Protein AF-A0A162CHG0-F1 (afdb_monomer_lite)

Radius of gyration: 16.03 Å; chains: 1; bounding box: 34×32×43 Å

Structure (mmCIF, N/CA/C/O backbone):
data_AF-A0A162CHG0-F1
#
_entry.id   AF-A0A162CHG0-F1
#
loop_
_atom_site.group_PDB
_atom_site.id
_atom_site.type_symbol
_atom_site.label_atom_id
_atom_site.label_alt_id
_atom_site.label_comp_id
_atom_site.label_asym_id
_atom_site.label_entity_id
_atom_site.label_seq_id
_atom_site.pdbx_PDB_ins_code
_atom_site.Cartn_x
_atom_site.Cartn_y
_atom_site.Cartn_z
_atom_site.occupancy
_atom_site.B_iso_or_equiv
_atom_site.auth_seq_id
_atom_site.auth_comp_id
_atom_site.auth_asym_id
_atom_site.auth_atom_id
_atom_site.pdbx_PDB_model_num
ATOM 1 N N . MET A 1 1 ? 11.183 -5.648 0.484 1.00 59.53 1 MET A N 1
ATOM 2 C CA . MET A 1 1 ? 9.940 -4.879 0.699 1.00 59.53 1 MET A CA 1
ATOM 3 C C . MET A 1 1 ? 9.553 -4.334 -0.653 1.00 59.53 1 MET A C 1
ATOM 5 O O . MET A 1 1 ? 10.382 -3.656 -1.247 1.00 59.53 1 MET A O 1
ATOM 9 N N . GLU A 1 2 ? 8.386 -4.704 -1.168 1.00 73.56 2 GLU A N 1
ATOM 10 C CA . GLU A 1 2 ? 7.906 -4.146 -2.433 1.00 73.56 2 GLU A CA 1
ATOM 11 C C . GLU A 1 2 ? 7.330 -2.762 -2.171 1.00 73.56 2 GLU A C 1
ATOM 13 O O . GLU A 1 2 ? 6.500 -2.593 -1.283 1.00 73.56 2 GLU A O 1
ATOM 18 N N . ARG A 1 3 ? 7.844 -1.760 -2.881 1.00 75.19 3 ARG A N 1
ATOM 19 C CA . ARG A 1 3 ? 7.482 -0.356 -2.700 1.00 75.19 3 ARG A CA 1
ATOM 20 C C . ARG A 1 3 ? 7.372 0.323 -4.050 1.00 75.19 3 ARG A C 1
ATOM 22 O O . ARG A 1 3 ? 7.999 -0.119 -5.011 1.00 75.19 3 ARG A O 1
ATOM 29 N N . ALA A 1 4 ? 6.631 1.424 -4.090 1.00 78.00 4 ALA A N 1
ATOM 30 C CA . ALA A 1 4 ? 6.676 2.327 -5.227 1.00 78.00 4 ALA A CA 1
ATOM 31 C C . ALA A 1 4 ? 8.129 2.745 -5.526 1.00 78.00 4 ALA A C 1
ATOM 33 O O . ALA A 1 4 ? 8.962 2.862 -4.619 1.00 78.00 4 ALA A O 1
ATOM 34 N N . ILE A 1 5 ? 8.421 2.980 -6.803 1.00 81.69 5 ILE A N 1
ATOM 35 C CA . ILE A 1 5 ? 9.737 3.405 -7.281 1.00 81.69 5 ILE A CA 1
ATOM 36 C C . ILE A 1 5 ? 9.567 4.772 -7.933 1.00 81.69 5 ILE A C 1
ATOM 38 O O . ILE A 1 5 ? 8.697 4.953 -8.782 1.00 81.69 5 ILE A O 1
ATOM 42 N N . SER A 1 6 ? 10.396 5.734 -7.529 1.00 83.88 6 SER A N 1
ATOM 43 C CA . SER A 1 6 ? 10.484 7.016 -8.223 1.00 83.88 6 SER A CA 1
ATOM 44 C C . SER A 1 6 ? 11.346 6.836 -9.468 1.00 83.88 6 SER A C 1
ATOM 46 O O . SER A 1 6 ? 12.495 6.401 -9.369 1.00 83.88 6 SER A O 1
ATOM 48 N N . VAL A 1 7 ? 10.783 7.134 -10.637 1.00 84.94 7 VAL A N 1
ATOM 49 C CA . VAL A 1 7 ? 11.466 7.019 -11.928 1.00 84.94 7 VAL A CA 1
ATOM 50 C C . VAL A 1 7 ? 11.299 8.329 -12.687 1.00 84.94 7 VAL A C 1
ATOM 52 O O . VAL A 1 7 ? 10.210 8.898 -12.734 1.00 84.94 7 VAL A O 1
ATOM 55 N N . SER A 1 8 ? 12.387 8.808 -13.292 1.00 87.62 8 SER A N 1
ATOM 56 C CA . SER A 1 8 ? 12.335 9.954 -14.200 1.00 87.62 8 SER A CA 1
ATOM 57 C C . SER A 1 8 ? 11.476 9.614 -15.428 1.00 87.62 8 SER A C 1
ATOM 59 O O . SER A 1 8 ? 11.749 8.599 -16.075 1.00 87.62 8 SER A O 1
ATOM 61 N N . PRO A 1 9 ? 10.498 10.456 -15.814 1.00 86.75 9 PRO A N 1
ATOM 62 C CA . PRO A 1 9 ? 9.668 10.214 -16.995 1.00 86.75 9 PRO A CA 1
ATOM 63 C C . PRO A 1 9 ? 10.476 10.032 -18.286 1.00 86.75 9 PRO A C 1
ATOM 65 O O . PRO A 1 9 ? 10.113 9.214 -19.132 1.00 86.75 9 PRO A O 1
ATOM 68 N N . ASN A 1 10 ? 11.593 10.755 -18.422 1.00 91.12 10 ASN A N 1
ATOM 69 C CA . ASN A 1 10 ? 12.466 10.653 -19.593 1.00 91.12 10 ASN A CA 1
ATOM 70 C C . ASN A 1 10 ? 13.185 9.303 -19.624 1.00 91.12 10 ASN A C 1
ATOM 72 O O . ASN A 1 10 ? 13.108 8.604 -20.628 1.00 91.12 10 ASN A O 1
ATOM 76 N N . ALA A 1 11 ? 13.790 8.900 -18.500 1.00 87.25 11 ALA A N 1
ATOM 77 C CA . ALA A 1 11 ? 14.481 7.615 -18.394 1.00 87.25 11 ALA A CA 1
ATOM 78 C C . ALA A 1 11 ? 13.523 6.434 -18.619 1.00 87.25 11 ALA A C 1
ATOM 80 O O . ALA A 1 11 ? 13.876 5.463 -19.280 1.00 87.25 11 ALA A O 1
ATOM 81 N N . PHE A 1 12 ? 12.288 6.537 -18.114 1.00 88.00 12 PHE A N 1
ATOM 82 C CA . PHE A 1 12 ? 11.244 5.553 -18.390 1.00 88.00 12 PHE A CA 1
ATOM 83 C C . PHE A 1 12 ? 10.877 5.517 -19.879 1.00 88.00 12 PHE A C 1
ATOM 85 O O . PHE A 1 12 ? 10.787 4.453 -20.475 1.00 88.00 12 PHE A O 1
ATOM 92 N N . SER A 1 13 ? 10.690 6.677 -20.510 1.00 89.06 13 SER A N 1
ATOM 93 C CA . SER A 1 13 ? 10.339 6.744 -21.934 1.00 89.06 13 SER A CA 1
ATOM 94 C C . SER A 1 13 ? 11.439 6.177 -22.837 1.00 89.06 13 SER A C 1
ATOM 96 O O . SER A 1 13 ? 11.140 5.586 -23.873 1.00 89.06 13 SER A O 1
ATOM 98 N N . GLU A 1 14 ? 12.705 6.358 -22.466 1.00 90.38 14 GLU A N 1
ATOM 99 C CA . GLU A 1 14 ? 13.854 5.778 -23.167 1.00 90.38 14 GLU A CA 1
ATOM 100 C C . GLU A 1 14 ? 13.906 4.258 -23.000 1.00 90.38 14 GLU A C 1
ATOM 102 O O . GLU A 1 14 ? 13.969 3.552 -24.005 1.00 90.38 14 GLU A O 1
ATOM 107 N N . SER A 1 15 ? 13.747 3.737 -21.778 1.00 85.62 15 SER A N 1
ATOM 108 C CA . SER A 1 15 ? 13.725 2.285 -21.555 1.00 85.62 15 SER A CA 1
ATOM 109 C C . SER A 1 15 ? 12.557 1.590 -22.266 1.00 85.62 15 SER A C 1
ATOM 111 O O . SER A 1 15 ? 12.718 0.467 -22.747 1.00 85.62 15 SER A O 1
ATOM 113 N N . VAL A 1 16 ? 11.415 2.281 -22.421 1.00 86.94 16 VAL A N 1
ATOM 114 C CA . VAL A 1 16 ? 10.300 1.825 -23.270 1.00 86.94 16 VAL A CA 1
ATOM 115 C C . VAL A 1 16 ? 10.721 1.655 -24.723 1.00 86.94 16 VAL A C 1
ATOM 117 O O . VAL A 1 16 ? 10.422 0.624 -25.327 1.00 86.94 16 VAL A O 1
ATOM 120 N N . LYS A 1 17 ? 11.415 2.645 -25.289 1.00 89.50 17 LYS A N 1
ATOM 121 C CA . LYS A 1 17 ? 11.865 2.607 -26.689 1.00 89.50 17 LYS A CA 1
ATOM 122 C C . LYS A 1 17 ? 12.906 1.518 -26.929 1.00 89.50 17 LYS A C 1
ATOM 124 O O . LYS A 1 17 ? 12.894 0.900 -27.987 1.00 89.50 17 LYS A O 1
ATOM 129 N N . GLU A 1 18 ? 13.779 1.285 -25.957 1.00 89.38 18 GLU A N 1
ATOM 130 C CA . GLU A 1 18 ? 14.839 0.276 -26.034 1.00 89.38 18 GLU A CA 1
ATOM 131 C C . GLU A 1 18 ? 14.347 -1.150 -25.735 1.00 89.38 18 GLU A C 1
ATOM 133 O O . GLU A 1 18 ? 15.120 -2.097 -25.854 1.00 89.38 18 GLU A O 1
ATOM 138 N N . ILE A 1 19 ? 13.067 -1.325 -25.365 1.00 80.25 19 ILE A N 1
ATOM 139 C CA . ILE A 1 19 ? 12.493 -2.610 -24.917 1.00 80.25 19 ILE A CA 1
ATOM 140 C C . ILE A 1 19 ? 13.339 -3.200 -23.770 1.00 80.25 19 ILE A C 1
ATOM 142 O O . ILE A 1 19 ? 13.509 -4.410 -23.623 1.00 80.25 19 ILE A O 1
ATOM 146 N N . ALA A 1 20 ? 13.886 -2.327 -22.923 1.00 80.88 20 ALA A N 1
ATOM 147 C CA . ALA A 1 20 ? 14.742 -2.700 -21.807 1.00 80.88 20 ALA A CA 1
ATOM 148 C C . ALA A 1 20 ? 13.893 -3.098 -20.586 1.00 80.88 20 ALA A C 1
ATOM 150 O O . ALA A 1 20 ? 14.009 -2.516 -19.506 1.00 80.88 20 ALA A O 1
ATOM 151 N N . PHE A 1 21 ? 13.008 -4.084 -20.761 1.00 80.06 21 PHE A N 1
ATOM 152 C CA . PHE A 1 21 ? 12.147 -4.611 -19.703 1.00 80.06 21 PHE A CA 1
ATOM 153 C C . PHE A 1 21 ? 12.419 -6.079 -19.436 1.00 80.06 21 PHE A C 1
ATOM 155 O O . PHE A 1 21 ? 12.585 -6.881 -20.352 1.00 80.06 21 PHE A O 1
ATOM 162 N N . ILE A 1 22 ? 12.372 -6.436 -18.158 1.00 81.31 22 ILE A N 1
ATOM 163 C CA . ILE A 1 22 ? 12.358 -7.823 -17.716 1.00 81.31 22 ILE A CA 1
ATOM 164 C C . ILE A 1 22 ? 10.930 -8.124 -17.280 1.00 81.31 22 ILE A C 1
ATOM 166 O O . ILE A 1 22 ? 10.389 -7.451 -16.400 1.00 81.31 22 ILE A O 1
ATOM 170 N N . VAL A 1 23 ? 10.315 -9.126 -17.906 1.00 81.62 23 VAL A N 1
ATOM 171 C CA . VAL A 1 23 ? 9.037 -9.655 -17.431 1.00 81.62 23 VAL A CA 1
ATOM 172 C C . VAL A 1 23 ? 9.289 -10.298 -16.073 1.00 81.62 23 VAL A C 1
ATOM 174 O O . VAL A 1 23 ? 10.132 -11.183 -15.944 1.00 81.62 23 VAL A O 1
ATOM 177 N N . SER A 1 24 ? 8.576 -9.817 -15.060 1.00 80.88 24 SER A N 1
ATOM 178 C CA . SER A 1 24 ? 8.612 -10.376 -13.715 1.00 80.88 24 SER A CA 1
ATOM 179 C C . SER A 1 24 ? 7.301 -11.094 -13.452 1.00 80.88 24 SER A C 1
ATOM 181 O O . SER A 1 24 ? 6.227 -10.528 -13.653 1.00 80.88 24 SER A O 1
ATOM 183 N N . GLU A 1 25 ? 7.396 -12.316 -12.951 1.00 82.06 25 GLU A N 1
ATOM 184 C CA . GLU A 1 25 ? 6.245 -13.082 -12.489 1.00 82.06 25 GLU A CA 1
ATOM 185 C C . GLU A 1 25 ? 6.116 -12.950 -10.973 1.00 82.06 25 GLU A C 1
ATOM 187 O O . GLU A 1 25 ? 7.107 -12.828 -10.250 1.00 82.06 25 GLU A O 1
ATOM 192 N N . TYR A 1 26 ? 4.880 -12.951 -10.485 1.00 79.3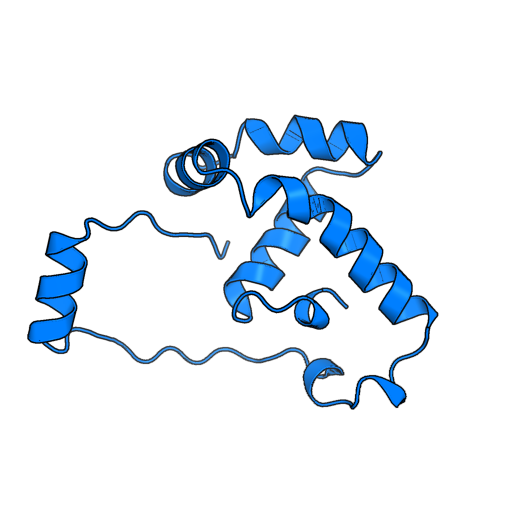8 26 TYR A N 1
ATOM 193 C CA . TYR A 1 26 ? 4.594 -12.995 -9.060 1.00 79.38 26 TYR A CA 1
ATOM 194 C C . TYR A 1 26 ? 3.391 -13.894 -8.807 1.00 79.38 26 TYR A C 1
ATOM 196 O O . TYR A 1 26 ? 2.424 -13.909 -9.567 1.00 79.38 26 TYR A O 1
ATOM 204 N N . GLU A 1 27 ? 3.449 -14.640 -7.710 1.00 81.81 27 GLU A N 1
ATOM 205 C CA . GLU A 1 27 ? 2.321 -15.450 -7.277 1.00 81.81 27 GLU A CA 1
ATOM 206 C C . GLU A 1 27 ? 1.221 -14.549 -6.716 1.00 81.81 27 GLU A C 1
ATOM 208 O O . GLU A 1 27 ? 1.442 -13.773 -5.776 1.00 81.81 27 GLU A O 1
ATOM 213 N N . LEU A 1 28 ? 0.027 -14.672 -7.294 1.00 82.06 28 LEU A N 1
ATOM 214 C CA . LEU A 1 28 ? -1.180 -14.102 -6.721 1.00 82.06 28 LEU A CA 1
ATOM 215 C C . LEU A 1 28 ? -1.621 -14.950 -5.522 1.00 82.06 28 LEU A C 1
ATOM 217 O O . LEU A 1 28 ? -1.576 -16.183 -5.587 1.00 82.06 28 LEU A O 1
ATOM 221 N N . PRO A 1 29 ? -2.090 -14.321 -4.435 1.00 83.50 29 PRO A N 1
ATOM 222 C CA . PRO A 1 29 ? -2.688 -15.056 -3.335 1.00 83.50 29 PRO A CA 1
ATOM 223 C C . PRO A 1 29 ? -3.852 -15.934 -3.811 1.00 83.50 29 PRO A C 1
ATOM 225 O O . PRO A 1 29 ? -4.699 -15.493 -4.587 1.00 83.50 29 PRO A O 1
ATOM 228 N N . SER A 1 30 ? -3.932 -17.169 -3.309 1.00 84.00 30 SER A N 1
ATOM 229 C CA . SER A 1 30 ? -4.915 -18.167 -3.762 1.00 84.00 30 SER A CA 1
ATOM 230 C C . SER A 1 30 ? -6.371 -17.710 -3.627 1.00 84.00 30 SER A C 1
ATOM 232 O O . SER A 1 30 ? -7.218 -18.089 -4.438 1.00 84.00 30 SER A O 1
ATOM 234 N N . TYR A 1 31 ? -6.667 -16.862 -2.641 1.00 82.12 31 TYR A N 1
ATOM 235 C CA . TYR A 1 31 ? -8.000 -16.297 -2.444 1.00 82.12 31 TYR A CA 1
ATOM 236 C C . TYR A 1 31 ? -8.455 -15.413 -3.614 1.00 82.12 31 TYR A C 1
ATOM 238 O O . TYR A 1 31 ? -9.650 -15.333 -3.863 1.00 82.12 31 TYR A O 1
ATOM 246 N N . MET A 1 32 ? -7.539 -14.822 -4.391 1.00 82.50 32 MET A N 1
ATOM 247 C CA . MET A 1 32 ? -7.895 -13.982 -5.544 1.00 82.50 32 MET A CA 1
ATOM 248 C C . MET A 1 32 ? -8.467 -14.769 -6.727 1.00 82.50 32 MET A C 1
ATOM 250 O O . MET A 1 32 ? -8.991 -14.173 -7.661 1.00 82.50 32 MET A O 1
ATOM 254 N N . ASN A 1 33 ? -8.378 -16.100 -6.690 1.00 84.56 33 ASN A N 1
ATOM 255 C CA . ASN A 1 33 ? -8.995 -16.974 -7.687 1.00 84.56 33 ASN A CA 1
ATOM 256 C C . ASN A 1 33 ? -10.448 -17.344 -7.341 1.00 84.56 33 ASN A C 1
ATOM 258 O O . ASN A 1 33 ? -11.086 -18.074 -8.097 1.00 84.56 33 ASN A O 1
ATOM 262 N N . HIS A 1 34 ? -10.961 -16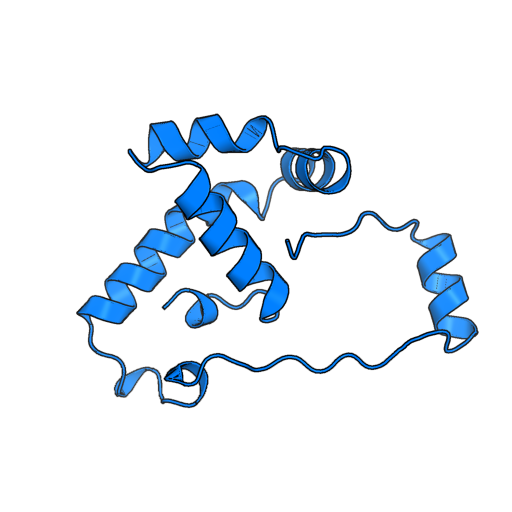.887 -6.196 1.00 83.88 34 HIS A N 1
ATOM 263 C CA . HIS A 1 34 ? -12.336 -17.134 -5.770 1.00 83.88 34 HIS A CA 1
ATOM 264 C C . HIS A 1 34 ? -13.232 -15.983 -6.224 1.00 83.88 34 HIS A C 1
ATOM 266 O O . HIS A 1 34 ? -12.777 -14.846 -6.363 1.00 83.88 34 HIS A O 1
ATOM 272 N N . LYS A 1 35 ? -14.517 -16.262 -6.453 1.00 84.69 35 LYS A N 1
ATOM 273 C CA . LYS A 1 35 ? -15.486 -15.195 -6.709 1.00 84.69 35 LYS A CA 1
ATOM 274 C C . LYS A 1 35 ? -15.745 -14.431 -5.417 1.00 84.69 35 LYS A C 1
ATOM 276 O O . LYS A 1 35 ? -15.800 -15.037 -4.353 1.00 84.69 35 LYS A O 1
ATOM 281 N N . GLU A 1 36 ? -15.989 -13.127 -5.524 1.00 82.81 36 GLU A N 1
ATOM 282 C CA . GLU A 1 36 ? -16.333 -12.255 -4.386 1.00 82.81 36 GLU A CA 1
ATOM 283 C C . GLU A 1 36 ? -17.510 -12.814 -3.560 1.00 82.81 36 GLU A C 1
ATOM 285 O O . GLU A 1 36 ? -17.521 -12.732 -2.336 1.00 82.81 36 GLU A O 1
ATOM 290 N N . GLU A 1 37 ? -18.474 -13.438 -4.242 1.00 87.62 37 GLU A N 1
ATOM 291 C CA . GLU A 1 37 ? -19.670 -14.073 -3.674 1.00 87.62 37 GLU A CA 1
ATOM 292 C C . GLU A 1 37 ? -19.341 -15.196 -2.676 1.00 87.62 37 GLU A C 1
ATOM 294 O O . GLU A 1 37 ? -20.072 -15.409 -1.707 1.00 87.62 37 GLU A O 1
ATOM 299 N N . ASP A 1 38 ? -18.229 -15.895 -2.914 1.00 88.00 38 ASP A N 1
ATOM 300 C CA . ASP A 1 38 ? -17.793 -17.060 -2.147 1.00 88.00 38 ASP A CA 1
ATOM 301 C C . ASP A 1 38 ? -16.934 -16.660 -0.934 1.00 88.00 38 ASP A C 1
ATOM 303 O O . ASP A 1 38 ? -16.606 -17.497 -0.086 1.00 88.00 38 ASP A O 1
ATOM 307 N N . ILE A 1 39 ? -16.556 -15.380 -0.823 1.00 87.31 39 ILE A N 1
ATOM 308 C CA . ILE A 1 39 ? -15.681 -14.886 0.238 1.00 87.31 39 ILE A CA 1
ATOM 309 C C . ILE A 1 39 ? -16.498 -14.670 1.519 1.00 87.31 39 ILE A C 1
ATOM 311 O O . ILE A 1 39 ? -17.461 -13.896 1.538 1.00 87.31 39 ILE A O 1
ATOM 315 N N . PRO A 1 40 ? -16.110 -15.285 2.653 1.00 91.19 40 PRO A N 1
ATOM 316 C CA . PRO A 1 40 ? -16.794 -15.060 3.917 1.00 91.19 40 PRO A CA 1
ATOM 317 C C . PRO A 1 40 ? -16.822 -13.572 4.290 1.00 91.19 40 PRO A C 1
ATOM 319 O O . PRO A 1 40 ? -15.785 -12.907 4.300 1.00 91.19 40 PRO A O 1
ATOM 322 N N . LYS A 1 41 ? -17.983 -13.060 4.721 1.00 90.50 41 LYS A N 1
ATOM 323 C CA . LYS A 1 41 ? -18.165 -11.644 5.115 1.00 90.50 41 LYS A CA 1
ATOM 324 C C . LYS A 1 41 ? -17.132 -11.142 6.130 1.00 90.50 41 LYS A C 1
ATOM 326 O O . LYS A 1 41 ? -16.752 -9.977 6.111 1.00 90.50 41 LYS A O 1
ATOM 331 N N . VAL A 1 42 ? -16.659 -12.021 7.015 1.00 91.25 42 VAL A N 1
ATOM 332 C CA . VAL A 1 42 ? -15.609 -11.699 7.994 1.00 91.25 42 VAL A CA 1
ATOM 333 C C . VAL A 1 42 ? -14.283 -11.355 7.308 1.00 91.25 42 VAL A C 1
ATOM 335 O O . VAL A 1 42 ? -13.565 -10.473 7.773 1.00 91.25 42 VAL A O 1
ATOM 338 N N . GLN A 1 43 ? -13.944 -12.037 6.213 1.00 89.19 43 GLN A N 1
ATOM 339 C CA . GLN A 1 43 ? -12.735 -11.759 5.438 1.00 89.19 43 GLN A CA 1
ATOM 340 C C . GLN A 1 43 ? -12.889 -10.465 4.634 1.00 89.19 43 GLN A C 1
ATOM 342 O O . GLN A 1 43 ? -11.998 -9.624 4.690 1.00 89.19 43 GLN A O 1
ATOM 347 N N . VAL A 1 44 ? -14.053 -10.241 4.014 1.00 89.19 44 VAL A N 1
ATOM 348 C CA . VAL A 1 44 ? -14.395 -8.964 3.357 1.00 89.19 44 VAL A CA 1
ATOM 349 C C . VAL A 1 44 ? -14.239 -7.787 4.326 1.00 89.19 44 VAL A C 1
ATOM 351 O O . VAL A 1 44 ? -13.526 -6.831 4.047 1.00 89.19 44 VAL A O 1
ATOM 354 N N . PHE A 1 45 ? -14.794 -7.899 5.534 1.00 90.25 45 PHE A N 1
ATOM 355 C CA . PHE A 1 45 ? -14.643 -6.866 6.559 1.00 90.25 45 PHE A CA 1
ATOM 356 C C . PHE A 1 45 ? -13.171 -6.616 6.937 1.00 90.25 45 PHE A C 1
ATOM 358 O O . PHE A 1 45 ? -12.764 -5.481 7.182 1.00 90.25 45 PHE A O 1
ATOM 365 N N . ARG A 1 46 ? -12.334 -7.661 6.984 1.00 89.25 46 ARG A N 1
ATOM 366 C CA . ARG A 1 46 ? -10.889 -7.509 7.234 1.00 89.25 46 ARG A CA 1
ATOM 367 C C . ARG A 1 46 ? -10.177 -6.807 6.080 1.00 89.25 46 ARG A C 1
ATOM 369 O O . ARG A 1 46 ? -9.328 -5.960 6.360 1.00 89.25 46 ARG A O 1
ATOM 376 N N . ARG A 1 47 ? -10.524 -7.131 4.830 1.00 90.12 47 ARG A N 1
ATOM 377 C CA . ARG A 1 47 ? -10.021 -6.451 3.628 1.00 90.12 47 ARG A CA 1
ATOM 378 C C . ARG A 1 47 ? -10.322 -4.961 3.700 1.00 90.12 47 ARG A C 1
ATOM 380 O O . ARG A 1 47 ? -9.405 -4.150 3.614 1.00 90.12 47 ARG A O 1
ATOM 387 N N . ASP A 1 48 ? -11.582 -4.613 3.932 1.00 91.12 48 ASP A N 1
ATOM 388 C CA . ASP A 1 48 ? -12.034 -3.224 3.925 1.00 91.12 48 ASP A CA 1
ATOM 389 C C . ASP A 1 48 ? -11.366 -2.418 5.052 1.00 91.12 48 ASP A C 1
ATOM 391 O O . ASP A 1 48 ? -10.885 -1.308 4.826 1.00 91.12 48 ASP A O 1
ATOM 395 N N . ASN A 1 49 ? -11.211 -3.009 6.244 1.00 90.38 49 ASN A N 1
ATOM 396 C CA . ASN A 1 49 ? -10.445 -2.393 7.335 1.00 90.38 49 ASN A CA 1
AT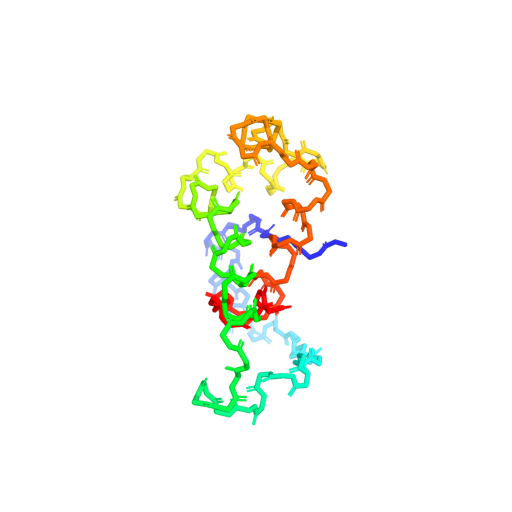OM 397 C C . ASN A 1 49 ? -8.967 -2.181 6.978 1.00 90.38 49 ASN A C 1
ATOM 399 O O . ASN A 1 49 ? -8.393 -1.143 7.297 1.00 90.38 49 ASN A O 1
ATOM 403 N N . ARG A 1 50 ? -8.327 -3.151 6.313 1.00 90.56 50 ARG A N 1
ATOM 404 C CA . ARG A 1 50 ? -6.934 -2.997 5.865 1.00 90.56 50 ARG A CA 1
ATOM 405 C C . ARG A 1 50 ? -6.804 -1.922 4.797 1.00 90.56 50 ARG A C 1
ATOM 407 O O . ARG A 1 50 ? -5.818 -1.190 4.811 1.00 90.56 50 ARG A O 1
ATOM 414 N N . TYR A 1 51 ? -7.788 -1.802 3.908 1.00 92.06 51 TYR A N 1
ATOM 415 C CA . TYR A 1 51 ? -7.815 -0.740 2.912 1.00 92.06 51 TYR A CA 1
ATOM 416 C C . TYR A 1 51 ? -7.927 0.641 3.564 1.00 92.06 51 TYR A C 1
ATOM 418 O O . TYR A 1 51 ? -7.178 1.543 3.194 1.00 92.06 51 TYR A O 1
ATOM 426 N N . GLN A 1 52 ? -8.752 0.790 4.606 1.00 90.56 52 GLN A N 1
ATOM 427 C CA . GLN A 1 52 ? -8.832 2.039 5.375 1.00 90.56 52 GLN A CA 1
ATOM 428 C C . GLN A 1 52 ? -7.486 2.468 5.976 1.00 90.56 52 GLN A C 1
ATOM 430 O O . GLN A 1 52 ? -7.238 3.660 6.110 1.00 90.56 52 GLN A O 1
ATOM 435 N N . PHE A 1 53 ? -6.589 1.531 6.310 1.00 88.75 53 PHE A N 1
ATOM 436 C CA . PHE A 1 53 ? -5.261 1.885 6.826 1.00 88.75 53 PHE A CA 1
ATOM 437 C C . PHE A 1 53 ? -4.371 2.579 5.790 1.00 88.75 53 PHE A C 1
ATOM 439 O O . PHE A 1 53 ? -3.419 3.263 6.171 1.00 88.75 53 PHE A O 1
ATOM 446 N N . ILE A 1 54 ? -4.627 2.354 4.498 1.00 91.12 54 ILE A N 1
ATOM 447 C CA . ILE A 1 54 ? -3.741 2.781 3.412 1.00 91.12 54 ILE A CA 1
ATOM 448 C C . ILE A 1 54 ? -4.396 3.749 2.425 1.00 91.12 54 ILE A C 1
ATOM 450 O O . ILE A 1 54 ? -3.661 4.423 1.711 1.00 91.12 54 ILE A O 1
ATOM 454 N N . SER A 1 55 ? -5.728 3.863 2.386 1.00 90.56 55 SER A N 1
ATOM 455 C CA . SER A 1 55 ? -6.460 4.702 1.421 1.00 90.56 55 SER A CA 1
ATOM 456 C C . SER A 1 55 ? -5.991 6.159 1.430 1.00 90.56 55 SER A C 1
ATOM 458 O O . SER A 1 55 ? -5.781 6.765 0.377 1.00 90.56 55 SER A O 1
ATOM 460 N N . ASP A 1 56 ? -5.744 6.687 2.629 1.00 87.06 56 ASP A N 1
ATOM 461 C CA . ASP A 1 56 ? -5.300 8.066 2.849 1.00 87.06 56 ASP A CA 1
ATOM 462 C C . ASP A 1 56 ? -3.809 8.261 2.521 1.00 87.06 56 ASP A C 1
ATOM 464 O O . ASP A 1 56 ? -3.345 9.391 2.396 1.00 87.06 56 ASP A O 1
ATOM 468 N N . LEU A 1 57 ? -3.049 7.171 2.387 1.00 88.31 57 LEU A N 1
ATOM 469 C CA . LEU A 1 57 ? -1.619 7.189 2.080 1.00 88.31 57 LEU A CA 1
ATOM 470 C C . LEU A 1 57 ? -1.344 7.030 0.587 1.00 88.31 57 LEU A C 1
ATOM 472 O O . LEU A 1 57 ? -0.461 7.685 0.053 1.00 88.31 57 LEU A O 1
ATOM 476 N N . ILE A 1 58 ? -2.086 6.169 -0.105 1.00 87.88 58 ILE A N 1
ATOM 477 C CA . ILE A 1 58 ? -1.789 5.825 -1.504 1.00 87.88 58 ILE A CA 1
ATOM 478 C C . ILE A 1 58 ? -2.150 6.926 -2.513 1.00 87.88 58 ILE A C 1
ATOM 480 O O . ILE A 1 58 ? -1.735 6.838 -3.664 1.00 87.88 58 ILE A O 1
ATOM 484 N N . SER A 1 59 ? -2.902 7.948 -2.093 1.00 85.00 59 SER A N 1
ATOM 485 C CA . SER A 1 59 ? -3.374 9.036 -2.963 1.00 85.00 59 SER A CA 1
ATOM 486 C C . SER A 1 59 ? -2.479 10.291 -2.943 1.00 85.00 59 SER A C 1
ATOM 488 O O . SER A 1 59 ? -2.229 10.852 -4.011 1.00 85.00 59 SER A O 1
ATOM 490 N N . PRO A 1 60 ? -1.987 10.777 -1.782 1.00 89.00 60 PRO A N 1
ATOM 491 C CA . PRO A 1 60 ? -1.205 12.013 -1.734 1.00 89.00 60 PRO A CA 1
ATOM 492 C C . PRO A 1 60 ? 0.211 11.864 -2.303 1.00 89.00 60 PRO A C 1
ATOM 494 O O . PRO A 1 60 ? 0.963 10.963 -1.924 1.00 89.00 60 PRO A O 1
ATOM 497 N N . LEU A 1 61 ? 0.615 12.821 -3.145 1.00 85.56 61 LEU A N 1
ATOM 498 C CA . LEU A 1 61 ? 1.949 12.849 -3.755 1.00 85.56 61 LEU A CA 1
ATOM 499 C C . LEU A 1 61 ? 3.071 12.934 -2.709 1.00 85.56 61 LEU A C 1
ATOM 501 O O . LEU A 1 61 ? 4.096 12.275 -2.867 1.00 85.56 61 LEU A O 1
ATOM 505 N N . ASP A 1 62 ? 2.858 13.681 -1.625 1.00 87.62 62 ASP A N 1
ATOM 506 C CA . ASP A 1 62 ? 3.842 13.843 -0.548 1.00 87.62 62 ASP A CA 1
ATOM 507 C C . ASP A 1 62 ? 4.216 12.501 0.090 1.00 87.62 62 ASP A C 1
ATOM 509 O O . ASP A 1 62 ? 5.388 12.238 0.362 1.00 87.62 62 ASP A O 1
ATOM 513 N N . PHE A 1 63 ? 3.230 11.618 0.280 1.00 88.94 63 PHE A N 1
ATOM 514 C CA . PHE A 1 63 ? 3.477 10.278 0.800 1.00 88.94 63 PHE A CA 1
ATOM 515 C C . PHE A 1 63 ? 4.237 9.413 -0.199 1.00 88.94 63 PHE A C 1
ATOM 517 O O . PHE A 1 63 ? 5.203 8.745 0.172 1.00 88.94 63 PHE A O 1
ATOM 524 N N . LEU A 1 64 ? 3.815 9.424 -1.465 1.00 87.75 64 LEU A N 1
ATOM 525 C CA . LEU A 1 64 ? 4.469 8.653 -2.520 1.00 87.75 64 LEU A CA 1
ATOM 526 C C . LEU A 1 64 ? 5.931 9.087 -2.699 1.00 87.75 64 LEU A C 1
ATOM 528 O O . LEU A 1 64 ? 6.815 8.248 -2.878 1.00 87.75 64 LEU A O 1
ATOM 532 N N . LEU A 1 65 ? 6.212 10.383 -2.577 1.00 87.94 65 LEU A N 1
ATOM 533 C CA . LEU A 1 65 ? 7.572 10.901 -2.592 1.00 87.94 65 LEU A CA 1
ATOM 534 C C . LEU A 1 65 ? 8.358 10.464 -1.346 1.00 87.94 65 LEU A C 1
ATOM 536 O O . LEU A 1 65 ? 9.479 9.974 -1.474 1.00 87.94 65 LEU A O 1
ATOM 540 N N . ASP A 1 66 ? 7.778 10.573 -0.148 1.00 89.00 66 ASP A N 1
ATOM 541 C CA . ASP A 1 66 ? 8.426 10.147 1.101 1.00 89.00 66 ASP A CA 1
ATOM 542 C C . ASP A 1 66 ? 8.794 8.656 1.069 1.00 89.00 66 ASP A C 1
ATOM 544 O O . ASP A 1 66 ? 9.929 8.283 1.362 1.00 89.00 66 ASP A O 1
ATOM 548 N N . ILE A 1 67 ? 7.870 7.787 0.650 1.00 88.06 67 ILE A N 1
ATOM 549 C CA . ILE A 1 67 ? 8.071 6.332 0.697 1.00 88.06 67 ILE A CA 1
ATOM 550 C C . ILE A 1 67 ? 9.026 5.806 -0.385 1.00 88.06 67 ILE A C 1
ATOM 552 O O . ILE A 1 67 ? 9.657 4.757 -0.215 1.00 88.06 67 ILE A O 1
ATOM 556 N N . THR A 1 68 ? 9.151 6.532 -1.498 1.00 87.81 68 THR A N 1
ATOM 557 C CA . THR A 1 68 ? 10.090 6.199 -2.580 1.00 87.81 68 THR A CA 1
ATOM 558 C C . THR A 1 68 ? 11.506 6.683 -2.272 1.00 87.81 68 THR A C 1
ATOM 560 O O . THR A 1 68 ? 12.472 6.011 -2.638 1.00 87.81 68 THR A O 1
ATOM 563 N N . THR A 1 69 ? 11.645 7.808 -1.563 1.00 86.81 69 THR A N 1
ATOM 564 C CA . THR A 1 69 ? 12.946 8.433 -1.269 1.00 86.81 69 THR A CA 1
ATOM 565 C C . THR A 1 69 ? 13.546 7.998 0.067 1.00 86.81 69 THR A C 1
ATOM 567 O O . THR A 1 69 ? 14.768 7.919 0.185 1.00 86.81 69 THR A O 1
ATOM 570 N N . ASN A 1 70 ? 12.722 7.640 1.056 1.00 85.00 70 ASN A N 1
ATOM 571 C CA . ASN A 1 70 ? 13.174 7.246 2.389 1.00 85.00 70 ASN A CA 1
ATOM 572 C C . ASN A 1 70 ? 13.001 5.743 2.646 1.00 85.00 70 ASN A C 1
ATOM 574 O O . ASN A 1 70 ? 12.074 5.091 2.170 1.00 85.00 70 ASN A O 1
ATOM 578 N N . THR A 1 71 ? 13.897 5.165 3.449 1.00 75.19 71 THR A N 1
ATOM 579 C CA . THR A 1 71 ? 13.828 3.748 3.856 1.00 75.19 71 THR A CA 1
ATOM 580 C C . THR A 1 71 ? 12.706 3.471 4.855 1.00 75.19 71 THR A C 1
ATOM 582 O O . THR A 1 71 ? 12.239 2.339 4.959 1.00 75.19 71 THR A O 1
ATOM 585 N N . ARG A 1 72 ? 12.290 4.486 5.619 1.00 75.88 72 ARG A N 1
ATOM 586 C CA . ARG A 1 72 ? 11.145 4.437 6.534 1.00 75.88 72 ARG A CA 1
ATOM 587 C C . ARG A 1 72 ? 10.304 5.685 6.291 1.00 75.88 72 ARG A C 1
ATOM 589 O O . ARG A 1 72 ? 10.795 6.785 6.531 1.00 75.88 72 ARG A O 1
ATOM 596 N N . GLY A 1 73 ? 9.066 5.506 5.833 1.00 76.94 73 GLY A N 1
ATOM 597 C CA . GLY A 1 73 ? 8.147 6.620 5.605 1.00 76.94 73 GLY A CA 1
ATOM 598 C C . GLY A 1 73 ? 7.773 7.278 6.930 1.00 76.94 73 GLY A C 1
ATOM 599 O O . GLY A 1 73 ? 7.224 6.619 7.819 1.00 76.94 73 GLY A O 1
ATOM 600 N N . LYS A 1 74 ? 8.077 8.567 7.083 1.00 78.88 74 LYS A N 1
ATOM 601 C CA . LYS A 1 74 ? 7.771 9.340 8.301 1.00 78.88 74 LYS A CA 1
ATOM 602 C C . LYS A 1 74 ? 6.266 9.515 8.471 1.00 78.88 74 LYS A C 1
ATOM 604 O O . LYS A 1 74 ? 5.755 9.544 9.589 1.00 78.88 74 LYS A O 1
ATOM 609 N N . LEU A 1 75 ? 5.555 9.559 7.350 1.00 83.69 75 LEU A N 1
ATOM 610 C CA . LEU A 1 75 ? 4.117 9.783 7.291 1.00 83.69 75 LEU A CA 1
ATOM 611 C C . LEU A 1 75 ? 3.280 8.547 7.670 1.00 83.69 75 LEU A C 1
ATOM 613 O O . LEU A 1 75 ? 2.071 8.663 7.818 1.00 83.69 75 LEU A O 1
ATOM 617 N N . ILE A 1 76 ? 3.899 7.382 7.911 1.00 86.12 76 ILE A N 1
ATOM 618 C CA . ILE A 1 76 ? 3.195 6.133 8.273 1.00 86.12 76 ILE A CA 1
ATOM 619 C C . ILE A 1 76 ? 2.758 6.108 9.747 1.00 86.12 76 ILE A C 1
ATOM 621 O O . ILE A 1 76 ? 1.777 5.453 10.102 1.00 86.12 76 ILE A O 1
ATOM 625 N N . ALA A 1 77 ? 3.453 6.835 10.625 1.00 86.50 77 ALA A N 1
ATOM 626 C CA . ALA A 1 77 ? 3.146 6.846 12.058 1.00 86.50 77 ALA A CA 1
ATOM 627 C C . ALA A 1 77 ? 1.795 7.516 12.379 1.00 86.50 77 ALA A C 1
ATOM 629 O O . ALA A 1 77 ? 1.103 7.108 13.316 1.00 86.50 77 ALA A O 1
ATOM 630 N N . SER A 1 78 ? 1.404 8.519 11.587 1.00 86.50 78 SER A N 1
ATOM 631 C CA . SER A 1 78 ? 0.152 9.256 11.788 1.00 86.50 78 SER A CA 1
ATOM 632 C C . SER A 1 78 ? -1.083 8.368 11.539 1.00 86.50 78 SER A C 1
ATOM 634 O O . SER A 1 78 ? -1.880 8.204 12.468 1.00 86.50 78 SER A O 1
ATOM 636 N N . PRO A 1 79 ? -1.214 7.671 10.391 1.00 85.88 79 PRO A N 1
ATOM 637 C CA . PRO A 1 79 ? -2.308 6.724 10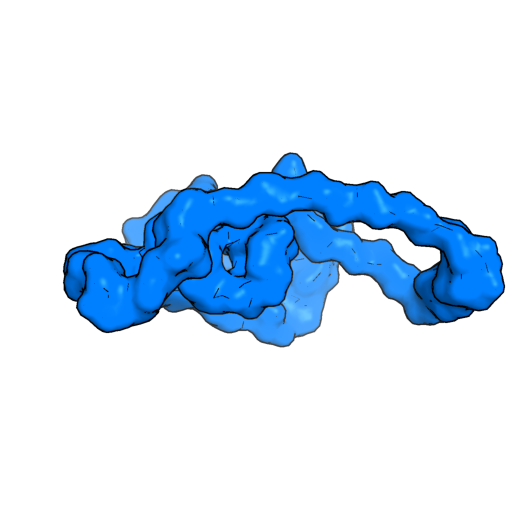.180 1.00 85.88 79 PRO A CA 1
ATOM 638 C C . PRO A 1 79 ? -2.296 5.552 11.166 1.00 85.88 79 PRO A C 1
ATOM 640 O O . PRO A 1 79 ? -3.358 5.111 11.593 1.00 85.88 79 PRO A O 1
ATOM 643 N N . ALA A 1 80 ? -1.120 5.070 11.592 1.00 88.25 80 ALA A N 1
ATOM 644 C CA . ALA A 1 80 ? -1.037 4.002 12.594 1.00 88.25 80 ALA A CA 1
ATOM 645 C C . ALA A 1 80 ? -1.717 4.414 13.907 1.00 88.25 80 ALA A C 1
ATOM 647 O O . ALA A 1 80 ? -2.542 3.676 14.445 1.00 88.25 80 ALA A O 1
ATOM 648 N N . THR A 1 81 ? -1.439 5.638 14.360 1.00 88.75 81 THR A N 1
ATOM 649 C CA . THR A 1 81 ? -2.082 6.229 15.539 1.00 88.75 81 THR A CA 1
ATOM 650 C C . THR A 1 81 ? -3.579 6.445 15.310 1.00 88.75 81 THR A C 1
ATOM 652 O O . THR A 1 81 ? -4.387 6.023 16.134 1.00 88.75 81 THR A O 1
ATOM 655 N N . LYS A 1 82 ? -3.964 7.033 14.167 1.00 89.31 8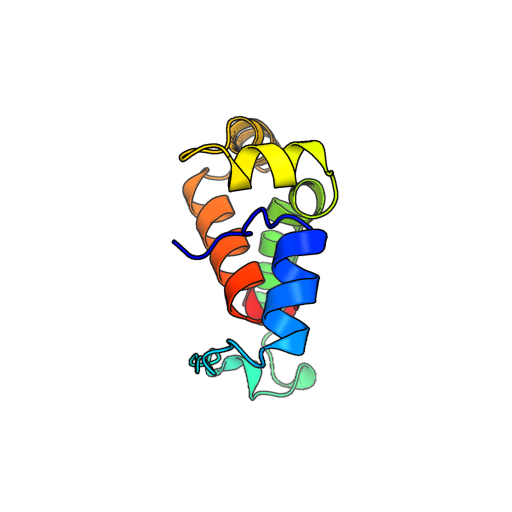2 LYS A N 1
ATOM 656 C CA . LYS A 1 82 ? -5.368 7.300 13.798 1.00 89.31 82 LYS A CA 1
ATOM 657 C C . LYS A 1 82 ? -6.225 6.031 13.827 1.00 89.31 82 LYS A C 1
ATOM 659 O O . LYS A 1 82 ? -7.338 6.054 14.339 1.00 89.31 82 LYS A O 1
ATOM 664 N N . HIS A 1 83 ? -5.700 4.927 13.302 1.00 87.44 83 HIS A N 1
ATOM 665 C CA . HIS A 1 83 ? -6.414 3.655 13.201 1.00 87.44 83 HIS A CA 1
ATOM 666 C C . HIS A 1 83 ? -6.141 2.700 14.372 1.00 87.44 83 HIS A C 1
ATOM 668 O O . HIS A 1 83 ? -6.545 1.541 14.308 1.00 87.44 83 HIS A O 1
ATOM 674 N N . SER A 1 84 ? -5.462 3.158 15.435 1.00 90.00 84 SER A N 1
ATOM 675 C CA . SER A 1 84 ? -5.093 2.332 16.598 1.00 90.00 84 SER A CA 1
ATOM 676 C C . SER A 1 84 ? -4.432 1.002 16.202 1.00 90.00 84 SER A C 1
ATOM 678 O O . SER A 1 84 ? -4.753 -0.062 16.729 1.00 90.00 84 SER A O 1
ATOM 680 N N . THR A 1 85 ? -3.522 1.052 15.228 1.00 90.50 85 THR A N 1
ATOM 681 C CA . THR A 1 85 ? -2.857 -0.121 14.653 1.00 90.50 85 THR A CA 1
ATOM 682 C C . THR A 1 85 ? -1.342 0.040 14.676 1.00 90.50 85 THR A C 1
ATOM 684 O O . THR A 1 85 ? -0.798 1.118 14.906 1.00 90.50 85 THR A O 1
ATOM 687 N N . TYR A 1 86 ? -0.629 -1.052 14.423 1.00 90.94 86 TYR A N 1
ATOM 688 C CA . TYR A 1 86 ? 0.823 -1.034 14.332 1.00 90.94 86 TYR A CA 1
ATOM 689 C C . TYR A 1 86 ? 1.285 -0.563 12.951 1.00 90.94 86 TYR A C 1
ATOM 691 O O . TYR A 1 86 ? 0.737 -0.963 11.924 1.00 90.94 86 TYR A O 1
ATOM 699 N N . VAL A 1 87 ? 2.376 0.203 12.913 1.00 90.56 87 VAL A N 1
ATOM 700 C CA . VAL A 1 87 ? 3.050 0.639 11.674 1.00 90.56 87 VAL A CA 1
ATOM 701 C C . VAL A 1 87 ? 3.345 -0.545 10.737 1.00 90.56 87 VAL A C 1
ATOM 703 O O . VAL A 1 87 ? 3.203 -0.442 9.521 1.00 90.56 87 VAL A O 1
ATOM 706 N N . GLN A 1 88 ? 3.691 -1.707 11.295 1.00 90.88 88 GLN A N 1
ATOM 707 C CA . GLN A 1 88 ? 3.944 -2.943 10.554 1.00 90.88 88 GLN A CA 1
ATOM 708 C C . GLN A 1 88 ? 2.710 -3.441 9.788 1.00 90.88 88 GLN A C 1
ATOM 710 O O . GLN A 1 88 ? 2.862 -4.011 8.707 1.00 90.88 88 GLN A O 1
ATOM 715 N N . ASN A 1 89 ? 1.501 -3.227 10.313 1.00 90.75 89 ASN A N 1
ATOM 716 C CA . ASN A 1 89 ? 0.266 -3.611 9.628 1.00 90.75 89 ASN A CA 1
ATOM 717 C C . ASN A 1 89 ? 0.032 -2.739 8.393 1.00 90.75 89 ASN A C 1
ATOM 719 O O . ASN A 1 89 ? -0.351 -3.262 7.350 1.00 90.75 89 ASN A O 1
ATOM 723 N N . ILE A 1 90 ? 0.349 -1.446 8.484 1.00 91.81 90 ILE A N 1
ATOM 724 C CA . ILE A 1 90 ? 0.274 -0.524 7.345 1.00 91.81 90 ILE A CA 1
ATOM 725 C C . ILE A 1 90 ? 1.275 -0.933 6.270 1.00 91.81 90 ILE A C 1
ATOM 727 O O . ILE A 1 90 ? 0.902 -1.099 5.115 1.00 91.81 90 ILE A O 1
ATOM 731 N N . TYR A 1 91 ? 2.531 -1.185 6.647 1.00 90.88 91 TYR A N 1
ATOM 732 C CA . TYR A 1 91 ? 3.540 -1.657 5.698 1.00 90.88 91 TYR A CA 1
ATOM 733 C C . TYR A 1 91 ? 3.146 -2.973 5.021 1.00 90.88 91 TYR A C 1
ATOM 735 O O . TYR A 1 91 ? 3.365 -3.132 3.825 1.00 90.88 91 TYR A O 1
ATOM 743 N N . ARG A 1 92 ? 2.559 -3.924 5.757 1.00 89.88 92 ARG A N 1
ATOM 744 C CA . ARG A 1 92 ? 2.063 -5.179 5.173 1.00 89.88 92 ARG A CA 1
ATOM 745 C C . ARG A 1 92 ? 0.952 -4.931 4.154 1.00 89.88 92 ARG A C 1
ATOM 747 O O . ARG A 1 92 ? 1.007 -5.513 3.075 1.00 89.88 92 ARG A O 1
ATOM 754 N N . ALA A 1 93 ? -0.005 -4.061 4.476 1.00 91.25 93 ALA A N 1
ATOM 755 C CA . ALA A 1 93 ? -1.084 -3.696 3.564 1.00 91.25 93 ALA A CA 1
ATOM 756 C C . ALA A 1 93 ? -0.546 -2.996 2.304 1.00 91.25 93 ALA A C 1
ATOM 758 O O . ALA A 1 93 ? -0.871 -3.414 1.198 1.00 91.25 93 ALA A O 1
ATOM 759 N N . LEU A 1 94 ? 0.347 -2.013 2.457 1.00 91.12 94 LEU A N 1
ATOM 760 C CA . LEU A 1 94 ? 0.986 -1.314 1.337 1.00 91.12 94 LEU A CA 1
ATOM 761 C C . LEU A 1 94 ? 1.785 -2.263 0.436 1.00 91.12 94 LEU A C 1
ATOM 763 O O . LEU A 1 94 ? 1.650 -2.213 -0.783 1.00 91.12 94 LEU A O 1
ATOM 767 N N . ASN A 1 95 ? 2.573 -3.167 1.025 1.00 89.62 95 ASN A N 1
ATOM 768 C CA . ASN A 1 95 ? 3.348 -4.140 0.258 1.00 89.62 95 ASN A CA 1
ATOM 769 C C . ASN A 1 95 ? 2.439 -5.055 -0.570 1.00 89.62 95 ASN A C 1
ATOM 771 O O . ASN A 1 95 ? 2.731 -5.291 -1.737 1.00 89.62 95 ASN A O 1
ATOM 775 N N . MET A 1 96 ? 1.352 -5.576 0.016 1.00 88.19 96 MET A N 1
ATOM 776 C CA . MET A 1 96 ? 0.406 -6.417 -0.730 1.00 88.19 96 MET A CA 1
ATOM 777 C C . MET A 1 96 ? -0.291 -5.624 -1.833 1.00 88.19 96 MET A C 1
ATOM 779 O O . MET A 1 96 ? -0.381 -6.107 -2.960 1.00 88.19 96 MET A O 1
ATOM 783 N N . TYR A 1 97 ? -0.711 -4.394 -1.524 1.00 90.25 97 TYR A N 1
ATOM 784 C CA . TYR A 1 97 ? -1.347 -3.494 -2.477 1.00 90.25 97 TYR A CA 1
ATOM 785 C C . TYR A 1 97 ? -0.464 -3.237 -3.702 1.00 90.25 97 TYR A C 1
ATOM 787 O O . TYR A 1 97 ? -0.913 -3.411 -4.832 1.00 90.25 97 TYR A O 1
ATOM 795 N N . TRP A 1 98 ? 0.806 -2.880 -3.503 1.00 87.75 98 TRP A N 1
ATOM 796 C CA . TRP A 1 98 ? 1.717 -2.607 -4.616 1.00 87.75 98 TRP A CA 1
ATOM 797 C C . TRP A 1 98 ? 2.151 -3.862 -5.364 1.00 87.75 98 TRP A C 1
ATOM 799 O O . TRP A 1 98 ? 2.169 -3.836 -6.593 1.00 87.75 98 TRP A O 1
ATOM 809 N N . LYS A 1 99 ? 2.434 -4.959 -4.651 1.00 85.50 99 LYS A N 1
ATOM 810 C CA . LYS A 1 99 ? 2.852 -6.224 -5.267 1.00 85.50 99 LYS A CA 1
ATOM 811 C C . LYS A 1 99 ? 1.791 -6.781 -6.217 1.00 85.50 99 LYS A C 1
ATOM 813 O O . LYS A 1 99 ? 2.114 -7.273 -7.289 1.00 85.50 99 LYS A O 1
ATOM 818 N N . CYS A 1 100 ? 0.519 -6.704 -5.829 1.00 83.00 100 CYS A N 1
ATOM 819 C CA . CYS A 1 100 ? -0.572 -7.380 -6.534 1.00 83.00 100 CYS A CA 1
ATOM 820 C C . CYS A 1 100 ? -1.391 -6.436 -7.435 1.00 83.00 100 CYS A C 1
ATOM 822 O O . CYS A 1 100 ? -2.586 -6.643 -7.649 1.00 83.00 100 CYS A O 1
ATOM 824 N N . GLY A 1 101 ? -0.763 -5.378 -7.958 1.00 76.31 101 GLY A N 1
ATOM 825 C CA . GLY A 1 101 ? -1.365 -4.533 -8.993 1.00 76.31 101 GLY A CA 1
ATOM 826 C C . GLY A 1 101 ? -2.424 -3.545 -8.501 1.00 76.31 101 GLY A C 1
ATOM 827 O O . GLY A 1 101 ? -3.296 -3.169 -9.278 1.00 76.31 101 GLY A O 1
ATOM 828 N N . GLN A 1 102 ? -2.347 -3.106 -7.240 1.00 83.38 102 GLN A N 1
ATOM 829 C CA . GLN A 1 102 ? -3.148 -2.000 -6.694 1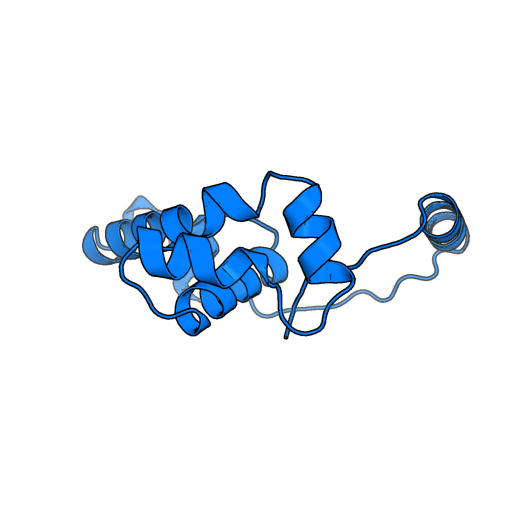.00 83.38 102 GLN A CA 1
ATOM 830 C C . GLN A 1 102 ? -4.665 -2.255 -6.673 1.00 83.38 102 GLN A C 1
ATOM 832 O O . GLN A 1 102 ? -5.470 -1.334 -6.791 1.00 83.38 102 GLN A O 1
ATOM 837 N N . LYS A 1 103 ? -5.076 -3.515 -6.505 1.00 84.38 103 LYS A N 1
ATOM 838 C CA . LYS A 1 103 ? -6.485 -3.892 -6.314 1.00 84.38 103 LYS A CA 1
ATOM 839 C C . LYS A 1 103 ? -6.801 -4.043 -4.833 1.00 84.38 103 LYS A C 1
ATOM 841 O O . LYS A 1 103 ? -5.972 -4.524 -4.075 1.00 84.38 103 LYS A O 1
ATOM 846 N N . THR A 1 104 ? -8.010 -3.690 -4.411 1.00 81.88 104 THR A N 1
ATOM 847 C CA . THR A 1 104 ? -8.451 -3.845 -3.012 1.00 81.88 104 THR A CA 1
ATOM 848 C C . THR A 1 104 ? -8.523 -5.305 -2.574 1.00 81.88 104 THR A C 1
ATOM 850 O O . THR A 1 104 ? -8.216 -5.616 -1.426 1.00 81.88 104 THR A O 1
ATOM 853 N N . ASP A 1 105 ? -8.866 -6.211 -3.491 1.00 82.75 105 ASP A N 1
ATOM 854 C CA . ASP A 1 105 ? -9.084 -7.641 -3.214 1.00 82.75 105 ASP A CA 1
ATOM 855 C C . ASP A 1 105 ? -7.822 -8.361 -2.734 1.00 82.75 105 ASP A C 1
ATOM 857 O O . ASP A 1 105 ? -7.894 -9.387 -2.073 1.00 82.75 105 ASP A O 1
ATOM 861 N N . VAL A 1 106 ? -6.652 -7.773 -2.979 1.00 81.81 106 VAL A N 1
ATOM 862 C CA . VAL A 1 106 ? -5.342 -8.287 -2.549 1.00 81.81 106 VAL A CA 1
ATOM 863 C C . VAL A 1 106 ? -5.109 -8.111 -1.041 1.00 81.81 106 VAL A C 1
ATOM 865 O O . VAL A 1 106 ? -4.066 -8.493 -0.517 1.00 81.81 106 VAL A O 1
ATOM 868 N N . LEU A 1 107 ? -6.033 -7.447 -0.338 1.00 82.56 107 LEU A N 1
ATOM 869 C CA . LEU A 1 107 ? -5.911 -7.122 1.082 1.00 82.56 107 LEU A CA 1
ATOM 870 C C . LEU A 1 107 ? -6.661 -8.098 1.995 1.00 82.56 107 LEU A C 1
ATOM 872 O O . LEU A 1 107 ? -6.757 -7.814 3.188 1.00 82.56 107 LEU A O 1
ATOM 876 N N . LEU A 1 108 ? -7.160 -9.229 1.492 1.00 80.12 108 LEU A N 1
ATOM 877 C CA . LEU A 1 108 ? -7.829 -10.276 2.288 1.00 80.12 108 LEU A CA 1
ATOM 878 C C . LEU A 1 108 ? -6.920 -10.927 3.348 1.00 80.12 108 LEU A C 1
ATOM 880 O O . LEU A 1 108 ? -5.704 -11.122 3.112 1.00 80.12 108 LEU A O 1
#

Secondary structure (DSSP, 8-state):
--------HHHHHHHHHTT-------PPPGGGGS-GGGS-HHHHHHHHHHHHTTHHHHS-HHHHHHHHH-SS-GGGHHHHHHTT--HHHHHHHHHHHHHTTS-GGGG-

Organism: NCBI:txid1365257

Sequence (108 aa):
MERAISVSPNAFSESVKEIAFIVSEYELPSYMNHKEEDIPKVQVFRRDNRYQFISDLISPLDFLLDITTNTRGKLIASPATKHSTYVQNIYRALNMYWKCGQKTDVLL

Foldseek 3Di:
DDADADDDPVRVVVCVVVVVDDDDDDDQDPQVVDDPVPDPVVVVVQLVLLCQLCVVQVPDPVNNVQGNPDPDRPVLVVSCVVSVHDSVSNVVSNNQCRVVPNDSSSSD

pLDDT: mean 85.86, std 5.02, range [59.53, 92.06]